Protein AF-A0A523QZQ5-F1 (afdb_monomer)

Nearest PDB structures (foldseek):
  6ila-assembly1_A  TM=9.505E-01  e=4.183E-06  Cohnella laeviribosi
  6ilb-assembly2_D  TM=9.454E-01  e=2.971E-05  Cohnella laeviribosi
  6il9-assembly1_A  TM=9.543E-01  e=4.398E-05  Cohnella laeviribosi
  8c6u-assembly1_A  TM=4.561E-01  e=2.416E+00  Agrobacterium tumefaciens
  8c6r-assembly1_A  TM=4.086E-01  e=2.579E+00  Agrobacterium tumefaciens

pLDDT: mean 96.38, std 2.77, range [78.94, 98.69]

Solvent-accessible surface area (backbone atoms only — not comparable to full-atom values): 5951 Å² total; per-residue (Å²): 131,57,73,68,62,48,51,52,34,42,70,74,41,43,66,57,49,54,48,52,51,53,50,50,54,50,48,57,66,72,49,57,92,54,87,82,84,38,74,46,78,51,48,93,47,98,59,60,54,48,70,69,37,50,51,48,53,54,50,49,38,50,75,72,69,55,76,65,81,46,74,42,65,12,61,79,63,46,86,54,93,96,56,72,79,48,67,62,63,71,60,44,58,67,71,73,109

Mean predicted aligned error: 2.89 Å

Structure (mmCIF, N/CA/C/O backbone):
data_AF-A0A523QZQ5-F1
#
_entry.id   AF-A0A523QZQ5-F1
#
loop_
_atom_site.group_PDB
_atom_site.id
_atom_site.type_symbol
_atom_site.label_atom_id
_atom_site.label_alt_id
_atom_site.label_comp_id
_atom_site.label_asym_id
_atom_site.label_entity_id
_atom_site.label_seq_id
_atom_site.pdbx_PDB_ins_code
_atom_site.Cartn_x
_atom_site.Cartn_y
_atom_site.Cartn_z
_atom_site.occupancy
_atom_site.B_iso_or_equiv
_atom_site.auth_seq_id
_atom_site.auth_comp_id
_atom_site.auth_asym_id
_atom_site.auth_atom_id
_atom_site.pdbx_PDB_model_num
ATOM 1 N N . MET A 1 1 ? -9.963 9.809 -11.858 1.00 88.06 1 MET A N 1
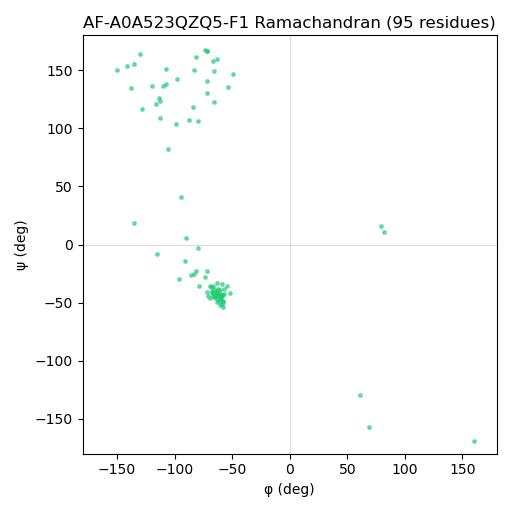ATOM 2 C CA . MET A 1 1 ? -9.723 8.422 -12.303 1.00 88.06 1 MET A CA 1
ATOM 3 C C . MET A 1 1 ? -10.853 8.033 -13.239 1.00 88.06 1 MET A C 1
ATOM 5 O O . MET A 1 1 ? -12.000 8.270 -12.879 1.00 88.06 1 MET A O 1
ATOM 9 N N . ASP A 1 2 ? -10.543 7.533 -14.435 1.00 97.00 2 ASP A N 1
ATOM 10 C CA . ASP A 1 2 ? -11.551 7.036 -15.380 1.00 97.00 2 ASP A CA 1
ATOM 11 C C . ASP A 1 2 ? -12.126 5.675 -14.940 1.00 97.00 2 ASP A C 1
ATOM 13 O O . ASP A 1 2 ? -11.592 5.011 -14.047 1.00 97.00 2 ASP A O 1
ATOM 17 N N . GLU A 1 3 ? -13.226 5.258 -15.568 1.00 97.62 3 GLU A N 1
ATOM 18 C CA . GLU A 1 3 ? -13.962 4.045 -15.199 1.00 97.62 3 GLU A CA 1
ATOM 19 C C . GLU A 1 3 ? -13.133 2.760 -15.352 1.00 97.62 3 GLU A C 1
ATOM 21 O O . GLU A 1 3 ? -13.231 1.861 -14.515 1.00 97.62 3 GLU A O 1
ATOM 26 N N . VAL A 1 4 ? -12.307 2.655 -16.397 1.00 98.19 4 VAL A N 1
ATOM 27 C CA . VAL A 1 4 ? -11.502 1.451 -16.648 1.00 98.19 4 VAL A CA 1
ATOM 28 C C . VAL A 1 4 ? -10.414 1.329 -15.588 1.00 98.19 4 VAL A C 1
ATOM 30 O O . VAL A 1 4 ? -10.241 0.254 -15.011 1.00 98.19 4 VAL A O 1
ATOM 33 N N . THR A 1 5 ? -9.719 2.427 -15.293 1.00 97.75 5 THR A N 1
ATOM 34 C CA . THR A 1 5 ? -8.695 2.473 -14.244 1.00 97.75 5 THR A CA 1
ATOM 35 C C . THR A 1 5 ? -9.292 2.155 -12.872 1.00 97.75 5 THR A C 1
ATOM 37 O O . THR A 1 5 ? -8.745 1.324 -12.147 1.00 97.75 5 THR A O 1
ATOM 40 N N . LEU A 1 6 ? -10.463 2.718 -12.548 1.00 97.94 6 LEU A N 1
ATOM 41 C CA . LEU A 1 6 ? -11.175 2.416 -11.303 1.00 97.94 6 LEU A CA 1
ATOM 42 C C . LEU A 1 6 ? -11.526 0.927 -11.195 1.00 97.94 6 LEU A C 1
ATOM 44 O O . LEU A 1 6 ? -11.277 0.311 -10.161 1.00 97.94 6 LEU A O 1
ATOM 48 N N . LYS A 1 7 ? -12.079 0.329 -12.256 1.00 98.25 7 LYS A N 1
ATOM 49 C CA . LYS A 1 7 ? -12.432 -1.098 -12.260 1.00 98.25 7 LYS A CA 1
ATOM 50 C C . LYS A 1 7 ? -11.206 -1.990 -12.098 1.00 98.25 7 LYS A C 1
ATOM 52 O O . LYS A 1 7 ? -11.276 -2.959 -11.351 1.00 98.25 7 LYS A O 1
ATOM 57 N N . LYS A 1 8 ? -10.085 -1.666 -12.750 1.00 98.00 8 LYS A N 1
ATOM 58 C CA . LYS A 1 8 ? -8.826 -2.411 -12.583 1.00 98.00 8 LYS A CA 1
ATOM 59 C C . LYS A 1 8 ? -8.340 -2.372 -11.134 1.00 98.00 8 LYS A C 1
ATOM 61 O O . LYS A 1 8 ? -8.074 -3.429 -10.567 1.00 98.00 8 LYS A O 1
ATOM 66 N N . ALA A 1 9 ? -8.307 -1.186 -10.523 1.00 98.12 9 ALA A N 1
ATOM 67 C CA . ALA A 1 9 ? -7.922 -1.036 -9.122 1.00 98.12 9 ALA A CA 1
ATOM 68 C C . ALA A 1 9 ? -8.864 -1.808 -8.184 1.00 98.12 9 ALA A C 1
ATOM 70 O O . ALA A 1 9 ? -8.402 -2.526 -7.300 1.00 98.12 9 ALA A O 1
ATOM 71 N N . ALA A 1 10 ? -10.176 -1.740 -8.431 1.00 98.12 10 ALA A N 1
ATOM 72 C CA . ALA A 1 10 ? -11.174 -2.471 -7.658 1.00 98.12 10 ALA A CA 1
ATOM 73 C C . ALA A 1 10 ? -11.036 -3.993 -7.774 1.00 98.12 10 ALA A C 1
ATOM 75 O O . ALA A 1 10 ? -11.159 -4.696 -6.775 1.00 98.12 10 ALA A O 1
ATOM 76 N N . VAL A 1 11 ? -10.736 -4.510 -8.967 1.00 98.06 11 VAL A N 1
ATOM 77 C CA . VAL A 1 11 ? -10.484 -5.944 -9.168 1.00 98.06 11 VAL A CA 1
ATOM 78 C C . VAL A 1 11 ? -9.218 -6.385 -8.436 1.00 98.06 11 VAL A C 1
ATOM 80 O O . VAL A 1 11 ? -9.234 -7.422 -7.777 1.00 98.06 11 VAL A O 1
ATOM 83 N N . LYS A 1 12 ? -8.136 -5.602 -8.518 1.00 97.69 12 LYS A N 1
ATOM 84 C CA . LYS A 1 12 ? -6.851 -5.950 -7.898 1.00 97.69 12 LYS A CA 1
ATOM 85 C C . LYS A 1 12 ? -6.893 -5.852 -6.369 1.00 97.69 12 LYS A C 1
ATOM 87 O O . LYS A 1 12 ? -6.416 -6.756 -5.692 1.00 97.69 12 LYS A O 1
ATOM 92 N N . TYR A 1 13 ? -7.490 -4.792 -5.820 1.00 98.44 13 TYR A N 1
ATOM 93 C CA . TYR A 1 13 ? -7.390 -4.466 -4.392 1.00 98.44 13 TYR A CA 1
ATOM 94 C C . TYR A 1 13 ? -8.700 -4.541 -3.602 1.00 98.44 13 TYR A C 1
ATOM 96 O O . TYR A 1 13 ? -8.653 -4.477 -2.377 1.00 98.44 13 TYR A O 1
ATOM 104 N N . GLY A 1 14 ? -9.864 -4.720 -4.232 1.00 98.31 14 GLY A N 1
ATOM 105 C CA . GLY A 1 14 ? -11.154 -4.723 -3.524 1.00 98.31 14 GLY A CA 1
ATOM 106 C C . GLY A 1 14 ? -11.236 -5.772 -2.407 1.00 98.31 14 GLY A C 1
ATOM 107 O O . GLY A 1 14 ? -11.665 -5.469 -1.293 1.00 98.31 14 GLY A O 1
ATOM 108 N N . ASN A 1 15 ? -10.738 -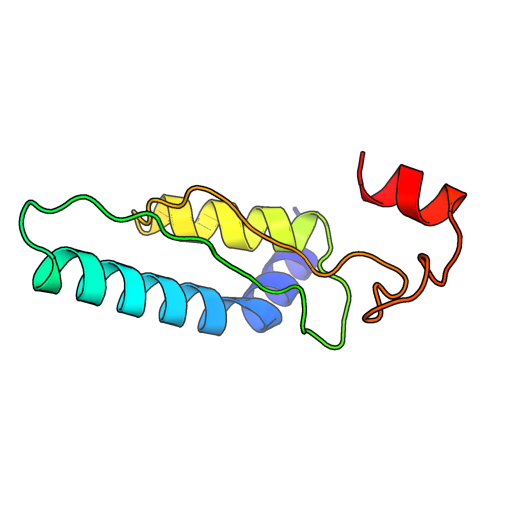6.987 -2.660 1.00 98.44 15 ASN A N 1
ATOM 109 C CA . ASN A 1 15 ? -10.674 -8.041 -1.641 1.00 98.44 15 ASN A CA 1
ATOM 110 C C . ASN A 1 15 ? -9.670 -7.722 -0.523 1.00 98.44 15 ASN A C 1
ATOM 112 O O . ASN A 1 15 ? -9.942 -8.016 0.640 1.00 98.44 15 ASN A O 1
ATOM 116 N N . ALA A 1 16 ? -8.534 -7.099 -0.854 1.00 98.19 16 ALA A N 1
ATOM 117 C CA . ALA A 1 16 ? -7.547 -6.673 0.137 1.00 98.19 16 ALA A CA 1
ATOM 118 C C . ALA A 1 16 ? -8.127 -5.587 1.058 1.00 98.19 16 ALA A C 1
ATOM 120 O O . ALA A 1 16 ? -8.032 -5.700 2.277 1.00 98.19 16 ALA A O 1
ATOM 121 N N . VAL A 1 17 ? -8.828 -4.597 0.495 1.00 98.69 17 VAL A N 1
ATOM 122 C CA . VAL A 1 17 ? -9.547 -3.567 1.261 1.00 98.69 17 VAL A CA 1
ATOM 123 C C . VAL A 1 17 ? -10.570 -4.203 2.205 1.00 98.69 17 VAL A C 1
ATOM 125 O O . VAL A 1 17 ? -10.587 -3.886 3.394 1.00 98.69 17 VAL A O 1
ATOM 128 N N . ALA A 1 18 ? -11.397 -5.131 1.713 1.00 98.69 18 ALA A N 1
ATOM 129 C CA . ALA A 1 18 ? -12.384 -5.821 2.543 1.00 98.69 18 ALA A CA 1
ATOM 130 C C . ALA A 1 18 ? -11.732 -6.609 3.695 1.00 98.69 18 ALA A C 1
ATOM 132 O O . ALA A 1 18 ? -12.239 -6.606 4.820 1.00 98.69 18 ALA A O 1
ATOM 133 N N . ASN A 1 19 ? -10.587 -7.245 3.432 1.00 98.56 19 ASN A N 1
ATOM 134 C CA . ASN A 1 19 ? -9.821 -7.962 4.445 1.00 98.56 19 ASN A CA 1
ATOM 135 C C . ASN A 1 19 ? -9.303 -7.013 5.542 1.00 98.56 19 ASN A C 1
ATOM 137 O O . ASN A 1 19 ? -9.567 -7.249 6.723 1.00 98.56 19 ASN A O 1
ATOM 141 N N . VAL A 1 20 ? -8.681 -5.895 5.158 1.00 98.56 20 VAL A N 1
ATOM 142 C CA . VAL A 1 20 ? -8.187 -4.872 6.096 1.00 98.56 20 VAL A CA 1
ATOM 143 C C . VAL A 1 20 ? -9.319 -4.318 6.959 1.00 98.56 20 VAL A C 1
ATOM 145 O O . VAL A 1 20 ? -9.166 -4.201 8.172 1.00 98.56 20 VAL A O 1
ATOM 148 N N . VAL A 1 21 ? -10.482 -4.029 6.371 1.00 98.69 21 VAL A N 1
ATOM 149 C CA . VAL A 1 21 ? -11.666 -3.553 7.109 1.00 98.69 21 VAL A CA 1
ATOM 150 C C . VAL A 1 21 ? -12.113 -4.578 8.153 1.00 98.69 21 VAL A C 1
ATOM 152 O O . VAL A 1 21 ? -12.366 -4.227 9.308 1.00 98.69 21 VAL A O 1
ATOM 155 N N . SER A 1 22 ? -12.160 -5.860 7.781 1.00 98.56 22 SER A N 1
ATOM 156 C CA . SER A 1 22 ? -12.488 -6.944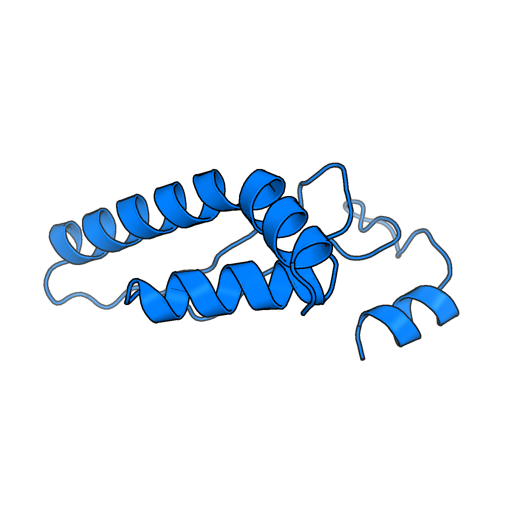 8.711 1.00 98.56 22 SER A CA 1
ATOM 157 C C . SER A 1 22 ? -11.483 -7.029 9.866 1.00 98.56 22 SER A C 1
ATOM 159 O O . SER A 1 22 ? -11.884 -7.106 11.031 1.00 98.56 22 SER A O 1
ATOM 161 N N . MET A 1 23 ? -10.181 -6.965 9.567 1.00 98.06 23 MET A N 1
ATOM 162 C CA . MET A 1 23 ? -9.120 -6.977 10.580 1.00 98.06 23 MET A CA 1
ATOM 163 C C . MET A 1 23 ? -9.194 -5.757 11.500 1.00 98.06 23 MET A C 1
ATOM 165 O O . MET A 1 23 ? -9.138 -5.911 12.718 1.00 98.06 23 MET A O 1
ATOM 169 N N . TYR A 1 24 ? -9.405 -4.559 10.952 1.00 98.06 24 TYR A N 1
ATOM 170 C CA . TYR A 1 24 ? -9.545 -3.327 11.728 1.00 98.06 24 TYR A CA 1
ATOM 171 C C . TYR A 1 24 ? -10.712 -3.403 12.717 1.00 98.06 24 TYR A C 1
ATOM 173 O O . TYR A 1 24 ? -10.564 -3.052 13.890 1.00 98.06 24 TYR A O 1
ATOM 181 N N . HIS A 1 25 ? -11.870 -3.908 12.281 1.00 97.00 25 HIS A N 1
ATOM 182 C CA . HIS A 1 25 ? -13.016 -4.096 13.169 1.00 97.00 25 HIS A CA 1
ATOM 183 C C . HIS A 1 25 ? -12.764 -5.166 14.233 1.00 97.00 25 HIS A C 1
ATOM 185 O O . HIS A 1 25 ? -13.227 -5.017 15.364 1.00 97.00 25 HIS A O 1
ATOM 191 N N . HIS A 1 26 ? -12.038 -6.234 13.898 1.00 97.25 26 HIS A N 1
ATOM 192 C CA . HIS A 1 26 ? -11.647 -7.250 14.870 1.00 97.25 26 HIS A CA 1
ATOM 193 C C . HIS A 1 26 ? -10.692 -6.684 15.931 1.00 97.25 26 HIS A C 1
ATOM 195 O O . HIS A 1 26 ? -10.914 -6.885 17.126 1.00 97.25 26 HIS A O 1
ATOM 201 N N . LEU A 1 27 ? -9.677 -5.924 15.513 1.00 96.94 27 LEU A N 1
ATOM 202 C CA . LEU A 1 27 ? -8.749 -5.242 16.416 1.00 96.94 27 LEU A CA 1
ATOM 203 C C . LEU A 1 27 ? -9.500 -4.260 17.313 1.00 96.94 27 LEU A C 1
ATOM 205 O O . LEU A 1 27 ? -9.462 -4.412 18.526 1.00 96.94 27 LEU A O 1
ATOM 209 N N . SER A 1 28 ? -10.310 -3.373 16.731 1.00 95.19 28 SER A N 1
ATOM 210 C CA . SER A 1 28 ? -11.102 -2.385 17.482 1.00 95.19 28 SER A CA 1
ATOM 211 C C . SER A 1 28 ? -11.996 -3.014 18.556 1.00 95.19 28 SER A C 1
ATOM 213 O O . SER A 1 28 ? -12.187 -2.440 19.623 1.00 95.19 28 SER A O 1
ATOM 215 N N . LYS A 1 29 ? -12.550 -4.205 18.296 1.00 96.06 29 LYS A N 1
ATOM 216 C CA . LYS A 1 29 ? -13.373 -4.935 19.273 1.00 96.06 29 LYS A CA 1
ATOM 217 C C . LYS A 1 29 ? -12.544 -5.659 20.334 1.00 96.06 29 LYS A C 1
ATOM 219 O O . LYS A 1 29 ? -12.986 -5.759 21.473 1.00 96.06 29 LYS A O 1
ATOM 224 N N . SER A 1 30 ? -11.383 -6.200 19.968 1.00 96.12 30 SER A N 1
ATOM 225 C CA . SER A 1 30 ? -10.547 -7.020 20.859 1.00 96.12 30 SER A CA 1
ATOM 226 C C . SER A 1 30 ? -9.603 -6.196 21.741 1.00 96.12 30 SER A C 1
ATOM 228 O O . SER A 1 30 ? -9.239 -6.635 22.835 1.00 96.12 30 SER A O 1
ATOM 230 N N . THR A 1 31 ? -9.216 -4.993 21.314 1.00 94.56 31 THR A N 1
ATOM 231 C CA . THR A 1 31 ? -8.350 -4.103 22.099 1.00 94.56 31 THR A CA 1
ATOM 232 C C . THR A 1 31 ? -9.116 -3.318 23.162 1.00 94.56 31 THR A C 1
ATOM 234 O O . THR A 1 31 ? -8.505 -2.931 24.163 1.00 94.56 31 THR A O 1
ATOM 237 N N . GLY A 1 32 ? -10.432 -3.138 22.993 1.00 89.50 32 GLY A N 1
ATOM 238 C CA . GLY A 1 32 ? -11.248 -2.276 23.848 1.00 89.50 32 GLY A CA 1
ATOM 239 C C . GLY A 1 32 ? -10.744 -0.834 23.775 1.00 89.50 32 GLY A C 1
ATOM 240 O O . GLY A 1 32 ? -10.485 -0.327 22.688 1.00 89.50 32 GLY A O 1
ATOM 241 N N . ASP A 1 33 ? -10.518 -0.210 24.930 1.00 92.69 33 ASP A N 1
ATOM 242 C CA . ASP A 1 33 ? -10.012 1.169 25.016 1.00 92.69 33 ASP A CA 1
ATOM 243 C C . ASP A 1 33 ? -8.493 1.292 24.804 1.00 92.69 33 ASP A C 1
ATOM 245 O O . ASP A 1 33 ? -7.946 2.397 24.814 1.00 92.69 33 ASP A O 1
ATOM 249 N N . ARG A 1 34 ? -7.775 0.172 24.634 1.00 96.38 34 ARG A N 1
ATOM 250 C CA . ARG A 1 34 ? -6.329 0.225 24.391 1.00 96.38 3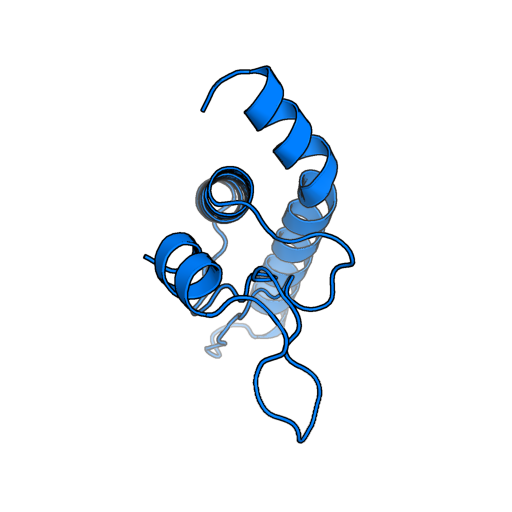4 ARG A CA 1
ATOM 251 C C . ARG A 1 34 ? -6.059 0.746 22.976 1.00 96.38 34 ARG A C 1
ATOM 253 O O . ARG A 1 34 ? -6.629 0.204 22.025 1.00 96.38 34 ARG A O 1
ATOM 260 N N . PRO A 1 35 ? -5.173 1.746 22.821 1.00 94.19 35 PRO A N 1
ATOM 261 C CA . PRO A 1 35 ? -4.806 2.244 21.506 1.00 94.19 35 PRO A CA 1
ATOM 262 C C . PRO A 1 35 ? -4.057 1.169 20.714 1.00 94.19 35 PRO A C 1
ATOM 264 O O . PRO A 1 35 ? -3.330 0.350 21.281 1.00 94.19 35 PRO A O 1
ATOM 267 N N . PHE A 1 36 ? -4.222 1.202 19.396 1.00 96.31 36 PHE A N 1
ATOM 268 C CA . PHE A 1 36 ? -3.427 0.425 18.456 1.00 96.31 36 PHE A CA 1
ATOM 269 C C . PHE A 1 36 ? -3.140 1.260 17.213 1.00 96.31 36 PHE A C 1
ATOM 271 O O . PHE A 1 36 ? -3.911 2.152 16.850 1.00 96.31 36 PHE A O 1
ATOM 278 N N . GLU A 1 37 ? -2.037 0.932 16.557 1.00 96.88 37 GLU A N 1
ATOM 279 C CA . GLU A 1 37 ? -1.666 1.478 15.262 1.00 96.88 37 GLU A CA 1
ATOM 280 C C . GLU A 1 37 ? -1.859 0.390 14.210 1.00 96.88 37 GLU A C 1
ATOM 282 O O . GLU A 1 37 ? -1.566 -0.783 14.446 1.00 96.88 37 GLU A O 1
ATOM 287 N N . LEU A 1 38 ? -2.411 0.781 13.066 1.00 97.69 38 LEU A N 1
ATOM 288 C CA . LEU A 1 38 ? -2.593 -0.097 11.921 1.00 97.69 38 LEU A CA 1
ATOM 289 C C . LEU A 1 38 ? -1.752 0.443 10.771 1.00 97.69 38 LEU A C 1
ATOM 291 O O . LEU A 1 38 ? -1.970 1.567 10.319 1.00 97.69 38 LEU A O 1
ATOM 295 N N . GLU A 1 39 ? -0.839 -0.384 10.289 1.00 98.25 39 GLU 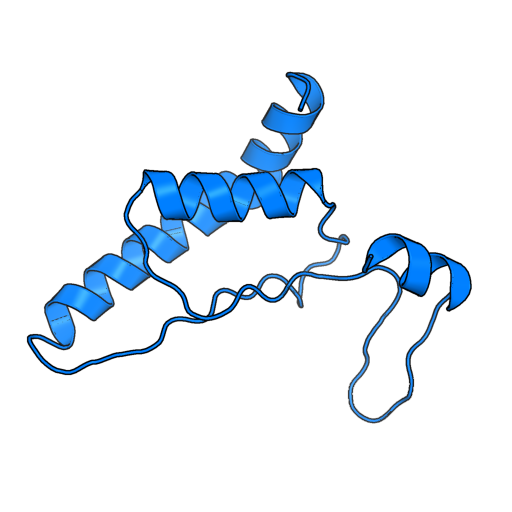A N 1
ATOM 296 C CA . GLU A 1 39 ? -0.199 -0.228 8.990 1.00 98.25 39 GLU A CA 1
ATOM 297 C C . GLU A 1 39 ? -0.904 -1.130 7.978 1.00 98.25 39 GLU A C 1
ATOM 299 O O . GLU A 1 39 ? -1.322 -2.246 8.301 1.00 98.25 39 GLU A O 1
ATOM 304 N N . VAL A 1 40 ? -1.045 -0.644 6.748 1.00 98.06 40 VAL A N 1
ATOM 305 C CA . VAL A 1 40 ? -1.527 -1.442 5.621 1.00 98.06 40 VAL A CA 1
ATOM 306 C C . VAL A 1 40 ? -0.374 -1.617 4.642 1.00 98.06 40 VAL A C 1
ATOM 308 O O . VAL A 1 40 ? 0.166 -0.627 4.166 1.00 98.06 40 VAL A O 1
ATOM 311 N N . SER A 1 41 ? -0.011 -2.856 4.311 1.00 97.19 41 SER A N 1
ATOM 312 C CA . SER A 1 41 ? 1.088 -3.132 3.378 1.00 97.19 41 SER A CA 1
ATOM 313 C C . SER A 1 41 ? 0.622 -3.904 2.150 1.00 97.19 41 SER A C 1
ATOM 315 O O . SER A 1 41 ? -0.157 -4.852 2.260 1.00 97.19 41 SER A O 1
ATOM 317 N N . VAL A 1 42 ? 1.100 -3.486 0.977 1.00 96.38 42 VAL A N 1
ATOM 318 C CA . VAL A 1 42 ? 0.937 -4.164 -0.323 1.00 96.38 42 VAL A CA 1
ATOM 319 C C . VAL A 1 42 ? 2.259 -4.203 -1.110 1.00 96.38 42 VAL A C 1
ATOM 321 O O . VAL A 1 42 ? 2.265 -4.401 -2.326 1.00 96.38 42 VAL A O 1
ATOM 324 N N . ASP A 1 43 ? 3.378 -4.008 -0.417 1.00 94.81 43 ASP A N 1
ATOM 325 C CA . ASP A 1 43 ? 4.752 -3.949 -0.926 1.00 94.81 43 ASP A CA 1
ATOM 326 C C . ASP A 1 43 ? 5.315 -5.306 -1.383 1.00 94.81 43 ASP A C 1
ATOM 328 O O . ASP A 1 43 ? 6.195 -5.348 -2.240 1.00 94.81 43 ASP A O 1
ATOM 332 N N . GLU A 1 44 ? 4.775 -6.416 -0.878 1.00 91.31 44 GLU A N 1
ATOM 333 C CA . GLU A 1 44 ? 5.139 -7.785 -1.274 1.00 91.31 44 GLU A CA 1
ATOM 334 C C . GLU A 1 44 ? 4.203 -8.349 -2.365 1.00 91.31 44 GLU A C 1
ATOM 336 O O . GLU A 1 44 ? 3.786 -9.507 -2.332 1.00 91.31 44 GLU A O 1
ATOM 341 N N . THR A 1 45 ? 3.833 -7.520 -3.347 1.00 92.06 45 THR A N 1
ATOM 342 C CA . THR A 1 45 ? 3.007 -7.934 -4.495 1.00 92.06 45 THR A CA 1
ATOM 343 C C . THR A 1 45 ? 3.818 -8.023 -5.790 1.00 92.06 45 THR A C 1
ATOM 345 O O . THR A 1 45 ? 4.798 -7.306 -5.982 1.00 92.06 45 THR A O 1
ATOM 348 N N . GLU A 1 46 ? 3.407 -8.908 -6.708 1.00 91.56 46 GLU A N 1
ATOM 349 C CA . GLU A 1 46 ? 4.116 -9.122 -7.985 1.00 91.56 46 GLU A CA 1
ATOM 350 C C . GLU A 1 46 ? 4.132 -7.875 -8.880 1.00 91.56 46 GLU A C 1
ATOM 352 O O . GLU A 1 46 ? 5.080 -7.652 -9.630 1.00 91.56 46 GLU A O 1
ATOM 357 N N . GLN A 1 47 ? 3.072 -7.069 -8.826 1.00 93.75 47 GLN A N 1
ATOM 358 C CA . GLN A 1 47 ? 2.906 -5.896 -9.678 1.00 93.75 47 GLN A CA 1
ATOM 359 C C . GLN A 1 47 ? 3.040 -4.615 -8.858 1.00 93.75 47 GLN A C 1
ATOM 361 O O . GLN A 1 47 ? 2.388 -4.521 -7.815 1.00 93.75 47 GLN A O 1
ATOM 366 N N . PRO A 1 48 ? 3.759 -3.593 -9.362 1.00 96.12 48 PRO A N 1
ATOM 367 C CA . PRO A 1 48 ? 3.774 -2.272 -8.752 1.00 96.12 48 PRO A CA 1
ATOM 368 C C . PRO A 1 48 ? 2.368 -1.742 -8.466 1.00 96.12 48 PRO A C 1
ATOM 370 O O . PRO A 1 48 ? 1.403 -2.037 -9.182 1.00 96.12 48 PRO A O 1
ATOM 373 N N . THR A 1 49 ? 2.260 -0.974 -7.391 1.00 97.25 49 THR A N 1
ATOM 374 C CA . THR A 1 49 ? 1.047 -0.269 -6.995 1.00 97.25 49 THR A CA 1
ATOM 375 C C . THR A 1 49 ? 1.044 1.073 -7.704 1.00 97.25 49 THR A C 1
ATOM 377 O O . THR A 1 49 ? 1.806 1.966 -7.355 1.00 97.25 49 THR A O 1
ATOM 380 N N . SER A 1 50 ? 0.189 1.231 -8.710 1.00 96.50 50 SER A N 1
ATOM 381 C CA . SER A 1 50 ? 0.065 2.522 -9.392 1.00 96.50 50 SER A CA 1
ATOM 382 C C . SER A 1 50 ? -0.527 3.594 -8.467 1.00 96.50 50 SER A C 1
ATOM 384 O O . SER A 1 50 ? -1.288 3.295 -7.548 1.00 96.50 50 SER A O 1
ATOM 386 N N . HIS A 1 51 ? -0.290 4.869 -8.775 1.00 96.56 51 HIS A N 1
ATOM 387 C CA . HIS A 1 51 ? -0.907 6.005 -8.078 1.00 96.56 51 HIS A CA 1
ATOM 388 C C . HIS A 1 51 ? -2.436 5.910 -7.979 1.00 96.56 51 HIS A C 1
ATOM 390 O O . HIS A 1 51 ? -3.029 6.199 -6.940 1.00 96.56 51 HIS A O 1
ATOM 396 N N . ALA A 1 52 ? -3.092 5.476 -9.057 1.00 97.25 52 ALA A N 1
ATOM 397 C CA . ALA A 1 52 ? -4.540 5.303 -9.078 1.00 97.25 52 ALA A CA 1
ATOM 398 C C . ALA A 1 52 ? -4.999 4.183 -8.130 1.00 97.25 52 ALA A C 1
ATOM 400 O O . ALA A 1 52 ? -6.012 4.329 -7.445 1.00 97.25 52 ALA A O 1
ATOM 401 N N . GLU A 1 53 ? -4.238 3.091 -8.055 1.00 98.06 53 GLU A N 1
ATOM 402 C CA . GLU A 1 53 ? -4.475 1.995 -7.114 1.00 98.06 53 GLU A CA 1
ATOM 403 C C . GLU A 1 53 ? -4.232 2.430 -5.663 1.00 98.06 53 GLU A C 1
ATOM 405 O O . GLU A 1 53 ? -5.055 2.134 -4.800 1.00 98.06 53 GLU A O 1
ATOM 410 N N . HIS A 1 54 ? -3.176 3.203 -5.399 1.00 97.56 54 HIS A N 1
ATOM 411 C CA . HIS A 1 54 ? -2.913 3.791 -4.085 1.00 97.56 54 HIS A CA 1
ATOM 412 C C . HIS A 1 54 ? -4.093 4.677 -3.641 1.00 97.56 54 HIS A C 1
ATOM 414 O O . HIS A 1 54 ? -4.650 4.484 -2.557 1.00 97.56 54 HIS A O 1
ATOM 420 N N . ILE A 1 55 ? -4.560 5.585 -4.510 1.00 97.81 55 ILE A N 1
ATOM 421 C CA . ILE A 1 55 ? -5.747 6.415 -4.249 1.00 97.81 55 ILE A CA 1
ATOM 422 C C . ILE A 1 55 ? -6.983 5.544 -3.998 1.00 97.81 55 ILE A C 1
ATOM 424 O O . ILE A 1 55 ? -7.752 5.830 -3.079 1.00 97.81 55 ILE A O 1
ATOM 428 N N . TYR A 1 56 ? -7.190 4.485 -4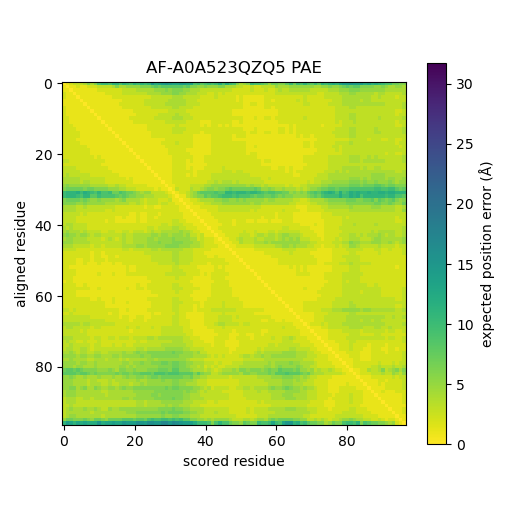.784 1.00 98.56 56 TYR A N 1
ATOM 429 C CA . TYR A 1 56 ? -8.310 3.564 -4.593 1.00 98.56 56 TYR A CA 1
ATOM 430 C C . TYR A 1 56 ? -8.279 2.917 -3.200 1.00 98.56 56 TYR A C 1
ATOM 432 O O . TYR A 1 56 ? -9.261 3.023 -2.468 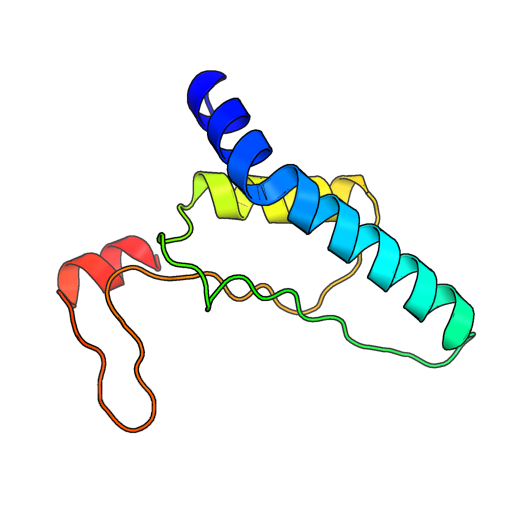1.00 98.56 56 TYR A O 1
ATOM 440 N N . ILE A 1 57 ? -7.147 2.335 -2.789 1.00 98.50 57 ILE A N 1
ATOM 441 C CA . ILE A 1 57 ? -6.989 1.703 -1.469 1.00 98.50 57 ILE A CA 1
ATOM 442 C C . ILE A 1 57 ? -7.269 2.719 -0.357 1.00 98.50 57 ILE A C 1
ATOM 444 O O . ILE A 1 57 ? -8.126 2.488 0.496 1.00 98.50 57 ILE A O 1
ATOM 448 N N . ALA A 1 58 ? -6.592 3.870 -0.386 1.00 98.38 58 ALA A N 1
ATOM 449 C CA . ALA A 1 58 ? -6.727 4.889 0.651 1.00 98.38 58 ALA A CA 1
ATOM 450 C C . ALA A 1 58 ? -8.156 5.456 0.723 1.00 98.38 58 ALA A C 1
ATOM 452 O O . ALA A 1 58 ? -8.711 5.632 1.810 1.00 98.38 58 ALA A O 1
ATOM 453 N N . SER A 1 59 ? -8.781 5.730 -0.424 1.00 98.31 59 SER A N 1
ATOM 454 C CA . SER A 1 59 ? -10.144 6.270 -0.464 1.00 98.31 59 SER A CA 1
ATOM 455 C C . SER A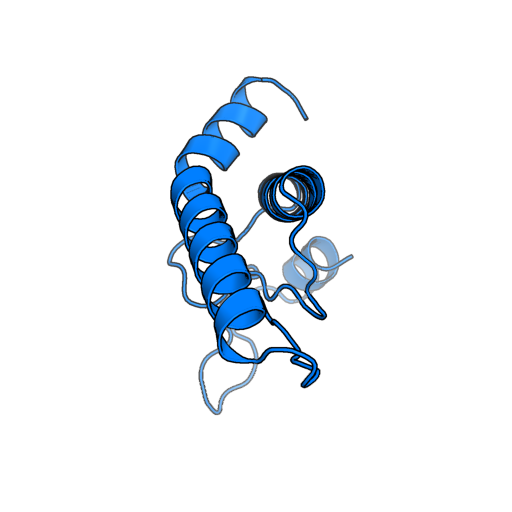 1 59 ? -11.178 5.270 0.046 1.00 98.31 59 SER A C 1
ATOM 457 O O . SER A 1 59 ? -12.043 5.660 0.831 1.00 98.31 59 SER A O 1
ATOM 459 N N . GLU A 1 60 ? -11.063 3.988 -0.304 1.00 98.62 60 GLU A N 1
ATOM 460 C CA . GLU A 1 60 ? -12.003 2.964 0.148 1.00 98.62 60 GLU A CA 1
ATOM 461 C C . GLU A 1 60 ? -11.835 2.631 1.632 1.00 98.62 60 GLU A C 1
ATOM 463 O O . GLU A 1 60 ? -12.833 2.545 2.348 1.00 98.62 60 GLU A O 1
ATOM 468 N N . LEU A 1 61 ? -10.600 2.534 2.137 1.00 98.62 61 LEU A N 1
ATOM 469 C CA . LEU A 1 61 ? -10.351 2.370 3.574 1.00 98.62 61 LEU A CA 1
ATOM 470 C C . LEU A 1 61 ? -10.934 3.539 4.376 1.00 98.62 61 LEU A C 1
ATOM 472 O O . LEU A 1 61 ? -11.616 3.322 5.381 1.00 98.62 61 LEU A O 1
ATOM 476 N N . LYS A 1 62 ? -10.745 4.777 3.894 1.00 98.50 62 LYS A N 1
ATOM 477 C CA . LYS A 1 62 ? -11.343 5.973 4.503 1.00 98.50 62 LYS A CA 1
ATOM 478 C C . LYS A 1 62 ? -12.867 5.918 4.461 1.00 98.50 62 LYS A C 1
ATOM 480 O O . LYS A 1 62 ? -13.514 6.177 5.474 1.00 98.50 62 LYS A O 1
ATOM 485 N N . ARG A 1 63 ? -13.446 5.581 3.302 1.00 98.50 63 ARG A N 1
ATOM 486 C CA . ARG A 1 63 ? -14.899 5.467 3.097 1.00 98.50 63 ARG A CA 1
ATOM 487 C C . ARG A 1 63 ? -15.520 4.429 4.032 1.00 98.50 63 ARG A C 1
ATOM 489 O O . ARG A 1 63 ? -16.646 4.618 4.481 1.00 98.50 63 ARG A O 1
ATOM 496 N N . LEU A 1 64 ? -14.786 3.360 4.332 1.00 98.44 64 LEU A N 1
ATOM 497 C CA . LEU A 1 64 ? -15.203 2.265 5.211 1.00 98.44 64 LEU A CA 1
ATOM 498 C C . LEU A 1 64 ? -14.826 2.489 6.687 1.00 98.44 64 LEU A C 1
ATOM 500 O O . LEU A 1 64 ? -15.076 1.624 7.522 1.00 98.44 64 LEU A O 1
ATOM 504 N N . GLY A 1 65 ? -14.282 3.660 7.032 1.00 97.88 65 GLY A N 1
ATOM 505 C CA . GLY A 1 65 ? -14.051 4.072 8.416 1.00 97.88 65 GLY A CA 1
ATOM 506 C C . GLY A 1 65 ? -12.813 3.465 9.079 1.00 97.88 65 GLY A C 1
ATOM 507 O O . GLY A 1 65 ? -12.699 3.522 10.303 1.00 97.88 65 GLY A O 1
ATOM 508 N N . VAL A 1 66 ? -11.884 2.904 8.303 1.00 98.44 66 VAL A N 1
ATOM 509 C CA . VAL A 1 66 ? -10.599 2.415 8.819 1.00 98.44 66 VAL A CA 1
ATOM 510 C C . VAL A 1 66 ? -9.714 3.607 9.184 1.00 98.44 66 VAL A C 1
ATOM 512 O O . VAL A 1 66 ? -9.684 4.615 8.477 1.00 98.44 66 VAL A O 1
ATOM 515 N N . ARG A 1 67 ? -8.973 3.494 10.290 1.00 97.44 67 ARG A N 1
ATOM 516 C CA . ARG A 1 67 ? -7.901 4.428 10.659 1.00 97.44 67 ARG A CA 1
ATOM 517 C C . ARG A 1 67 ? -6.571 3.688 10.589 1.00 97.44 67 ARG A C 1
ATOM 519 O O . ARG A 1 67 ? -6.437 2.644 11.220 1.00 97.44 67 ARG A O 1
ATOM 526 N N . TRP A 1 68 ? -5.622 4.229 9.837 1.00 97.75 68 TRP A N 1
ATOM 527 C CA . TRP A 1 68 ? -4.281 3.675 9.657 1.00 97.75 68 TRP A CA 1
ATOM 528 C C . TRP A 1 68 ? -3.243 4.791 9.773 1.00 97.75 68 TRP A C 1
ATOM 530 O O . TRP A 1 68 ? -3.567 5.964 9.568 1.00 97.75 68 TRP A O 1
ATOM 540 N N . ILE A 1 69 ? -2.016 4.422 10.129 1.00 98.12 69 ILE A N 1
ATOM 541 C CA . ILE A 1 69 ? -0.890 5.353 10.274 1.00 98.12 69 ILE A CA 1
ATOM 542 C C . ILE A 1 69 ? -0.021 5.416 9.012 1.00 98.12 69 ILE A C 1
ATOM 544 O O . ILE A 1 69 ? 0.543 6.462 8.706 1.00 98.12 69 ILE A O 1
ATOM 548 N N . SER A 1 70 ? 0.047 4.319 8.258 1.00 97.56 70 SER A N 1
ATOM 549 C CA . SER A 1 70 ? 0.905 4.159 7.084 1.00 97.56 70 SER A CA 1
ATOM 550 C C . SER A 1 70 ? 0.269 3.202 6.075 1.00 97.56 70 SER A C 1
ATOM 552 O O . SER A 1 70 ? -0.504 2.305 6.430 1.00 97.56 70 SER A O 1
ATOM 554 N N . LEU A 1 71 ? 0.571 3.440 4.798 1.00 97.44 71 LEU A N 1
ATOM 555 C CA . LEU A 1 71 ? 0.265 2.553 3.681 1.00 97.44 71 LEU A CA 1
ATOM 556 C C . LEU A 1 71 ? 1.562 2.334 2.901 1.00 97.44 71 LEU A C 1
ATOM 558 O O . LEU A 1 71 ? 2.113 3.299 2.376 1.00 97.44 71 LEU A O 1
ATOM 562 N N . ALA A 1 72 ? 2.048 1.098 2.852 1.00 97.12 72 ALA A N 1
ATOM 563 C CA . ALA A 1 72 ? 3.283 0.729 2.168 1.00 97.12 72 ALA A CA 1
ATOM 564 C C . ALA A 1 72 ? 2.966 0.131 0.780 1.00 97.12 72 ALA A C 1
ATOM 566 O O . ALA A 1 72 ? 2.482 -1.003 0.696 1.00 97.12 72 ALA A O 1
ATOM 567 N N . PRO A 1 73 ? 3.163 0.887 -0.320 1.00 96.06 73 PRO A N 1
ATOM 568 C CA . PRO A 1 73 ? 2.920 0.404 -1.674 1.00 96.06 73 PRO A CA 1
ATOM 569 C C . PRO A 1 73 ? 4.089 -0.434 -2.212 1.00 96.06 73 PRO A C 1
ATOM 571 O O . PRO A 1 73 ? 5.229 -0.311 -1.767 1.00 96.06 73 PRO A O 1
ATOM 574 N N . ARG A 1 74 ? 3.825 -1.229 -3.255 1.00 96.06 74 ARG A N 1
ATOM 575 C CA . ARG A 1 74 ? 4.879 -1.808 -4.104 1.00 96.06 74 ARG A CA 1
ATOM 576 C C . ARG A 1 74 ? 5.353 -0.755 -5.105 1.00 96.06 74 ARG A C 1
ATOM 578 O O . ARG A 1 74 ? 4.637 -0.487 -6.066 1.00 96.06 74 ARG A O 1
ATOM 585 N N . TYR A 1 75 ? 6.539 -0.190 -4.913 1.00 95.19 75 TYR A N 1
ATOM 586 C CA . TYR A 1 75 ? 7.149 0.714 -5.895 1.00 95.19 75 TYR A CA 1
ATOM 587 C C . TYR A 1 75 ? 7.631 -0.024 -7.149 1.00 95.19 75 TYR A C 1
ATOM 589 O O . TYR A 1 75 ? 7.731 -1.256 -7.168 1.00 95.19 75 TYR A O 1
ATOM 597 N N . ILE A 1 76 ? 7.941 0.731 -8.205 1.00 95.81 76 ILE A N 1
ATOM 598 C CA . ILE A 1 76 ? 8.672 0.192 -9.355 1.00 95.81 76 ILE A CA 1
ATOM 599 C C . ILE A 1 7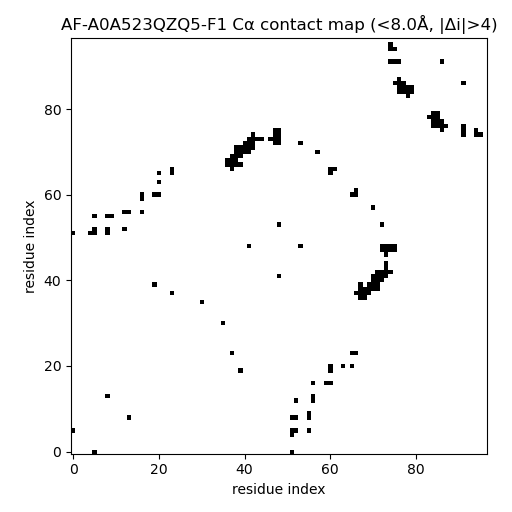6 ? 10.082 -0.280 -8.958 1.00 95.81 76 ILE A C 1
ATOM 601 O O . ILE A 1 76 ? 10.620 0.125 -7.929 1.00 95.81 76 ILE A O 1
ATOM 605 N N . GLY A 1 77 ? 10.679 -1.145 -9.784 1.00 94.69 77 GLY A N 1
ATOM 606 C CA . GLY A 1 77 ? 11.943 -1.811 -9.458 1.00 94.69 77 GLY A CA 1
ATOM 607 C C . GLY A 1 77 ? 11.787 -2.828 -8.324 1.00 94.69 77 GLY A C 1
ATOM 608 O O . GLY A 1 77 ? 10.696 -3.363 -8.101 1.00 94.69 77 GLY A O 1
ATOM 609 N N . THR A 1 78 ? 12.881 -3.140 -7.627 1.00 93.94 78 THR A N 1
ATOM 610 C CA . THR A 1 78 ? 12.861 -4.087 -6.501 1.00 93.94 78 THR A CA 1
ATOM 611 C C . THR A 1 78 ? 13.709 -3.607 -5.327 1.00 93.94 78 THR A C 1
ATOM 613 O O . THR A 1 78 ? 14.861 -3.209 -5.501 1.00 93.94 78 THR A O 1
ATOM 616 N N . PHE A 1 79 ? 13.142 -3.722 -4.126 1.00 93.62 79 PHE A N 1
ATOM 617 C CA . PHE A 1 79 ? 13.800 -3.475 -2.843 1.00 93.62 79 PHE A CA 1
ATOM 618 C C . PHE A 1 79 ? 14.087 -4.816 -2.160 1.00 93.62 79 PHE A C 1
ATOM 620 O O . PHE A 1 79 ? 13.300 -5.300 -1.349 1.00 93.62 79 PHE A O 1
ATOM 627 N N . GLU A 1 80 ? 15.190 -5.451 -2.552 1.00 93.38 80 GLU A N 1
ATOM 628 C CA . GLU A 1 80 ? 15.590 -6.758 -2.030 1.00 93.38 80 GLU A CA 1
ATOM 629 C C . GLU A 1 80 ? 16.334 -6.629 -0.693 1.00 93.38 80 GLU A C 1
ATOM 631 O O . GLU A 1 80 ? 17.019 -5.645 -0.406 1.00 93.38 80 GLU A O 1
ATOM 636 N N . LYS A 1 81 ? 16.218 -7.653 0.155 1.00 93.88 81 LYS A N 1
ATOM 637 C CA . LYS A 1 81 ? 16.818 -7.628 1.496 1.00 93.88 81 LYS A CA 1
ATOM 638 C C . LYS A 1 81 ? 18.348 -7.599 1.410 1.00 93.88 81 LYS A C 1
ATOM 640 O O . LYS A 1 81 ? 18.962 -8.530 0.896 1.00 93.88 81 LYS A O 1
ATOM 645 N N . GLY A 1 82 ? 18.961 -6.575 2.004 1.00 95.69 82 GLY A N 1
ATOM 646 C CA . GLY A 1 82 ? 20.416 -6.483 2.179 1.00 95.69 82 GLY A CA 1
ATOM 647 C C . GLY A 1 82 ? 21.195 -5.981 0.960 1.00 95.69 82 GLY A C 1
ATOM 648 O O . GLY A 1 82 ? 22.423 -6.060 0.968 1.00 95.69 82 GLY A O 1
ATOM 649 N N . VAL A 1 83 ? 20.512 -5.462 -0.061 1.00 96.19 83 VAL A N 1
ATOM 650 C CA . VAL A 1 83 ? 21.130 -4.830 -1.235 1.00 96.19 83 VAL A CA 1
ATOM 651 C C . VAL A 1 83 ? 20.502 -3.465 -1.504 1.00 96.19 83 VAL A C 1
ATOM 653 O O . VAL A 1 83 ? 19.449 -3.139 -0.958 1.00 96.19 83 VAL A O 1
ATOM 656 N N . ASP A 1 84 ? 21.180 -2.664 -2.323 1.00 96.56 84 ASP A N 1
ATOM 657 C CA . ASP A 1 84 ? 20.647 -1.386 -2.790 1.00 96.56 84 ASP A CA 1
ATOM 658 C C . ASP A 1 84 ? 19.505 -1.600 -3.800 1.00 96.56 84 ASP A C 1
ATOM 660 O O . ASP A 1 84 ? 19.305 -2.707 -4.311 1.00 96.56 84 ASP A O 1
ATOM 664 N N . TYR A 1 85 ? 18.761 -0.536 -4.087 1.00 96.06 85 TYR A N 1
ATOM 665 C CA . TYR A 1 85 ? 17.675 -0.547 -5.058 1.00 96.06 85 TYR A CA 1
ATOM 666 C C . TYR A 1 85 ? 18.136 -1.074 -6.423 1.00 96.06 85 TYR A C 1
ATOM 668 O O . TYR A 1 85 ? 19.176 -0.681 -6.958 1.00 96.06 85 TYR A O 1
ATOM 676 N N . ILE A 1 86 ? 17.315 -1.942 -7.013 1.00 96.50 86 ILE A N 1
ATOM 677 C CA . ILE A 1 86 ? 17.549 -2.492 -8.346 1.00 96.50 86 ILE A CA 1
ATOM 678 C C . ILE A 1 86 ? 16.461 -1.959 -9.281 1.00 96.50 86 ILE A C 1
ATOM 680 O O . ILE A 1 86 ? 15.297 -2.359 -9.203 1.00 96.50 86 ILE A O 1
ATOM 684 N N . GLY A 1 87 ? 16.849 -1.059 -10.184 1.00 96.12 87 GLY A N 1
ATOM 685 C CA . GLY A 1 87 ? 15.965 -0.460 -11.181 1.00 96.12 87 GLY A CA 1
ATOM 686 C C . GLY A 1 87 ? 16.515 0.852 -11.739 1.00 96.12 87 GLY A C 1
ATOM 687 O O . GLY A 1 87 ? 17.670 1.206 -11.512 1.00 96.12 87 GLY A O 1
ATOM 688 N N . ASP A 1 88 ? 15.677 1.580 -12.475 1.00 97.50 88 ASP A N 1
ATOM 689 C CA . ASP A 1 88 ? 15.988 2.933 -12.945 1.00 97.50 88 ASP A CA 1
ATOM 690 C C . ASP A 1 88 ? 15.663 3.946 -11.835 1.00 97.50 88 ASP A C 1
ATOM 692 O O . ASP A 1 88 ? 14.516 4.045 -11.391 1.00 97.50 88 ASP A O 1
ATOM 696 N N . LEU A 1 89 ? 16.686 4.668 -11.369 1.00 96.88 89 LEU A N 1
ATOM 697 C CA . LEU A 1 89 ? 16.563 5.670 -10.309 1.00 96.88 89 LEU A CA 1
ATOM 698 C C . LEU A 1 89 ? 15.752 6.890 -10.751 1.00 96.88 89 LEU A C 1
ATOM 700 O O . LEU A 1 89 ? 14.922 7.366 -9.986 1.00 96.88 89 LEU A O 1
ATOM 704 N N . ALA A 1 90 ? 15.932 7.365 -11.986 1.00 97.06 90 ALA A N 1
ATOM 705 C CA . ALA A 1 90 ? 15.178 8.510 -12.489 1.00 97.06 90 ALA A CA 1
ATOM 706 C C . ALA A 1 90 ? 13.701 8.141 -12.679 1.00 97.06 90 ALA A C 1
ATOM 708 O O . ALA A 1 90 ? 12.811 8.950 -12.421 1.00 97.06 90 ALA A O 1
ATOM 709 N N . ALA A 1 91 ? 13.418 6.905 -13.100 1.00 95.88 91 ALA A N 1
ATOM 710 C CA . ALA A 1 91 ? 12.046 6.409 -13.132 1.00 95.88 91 ALA A CA 1
ATOM 711 C C . ALA A 1 91 ? 11.442 6.335 -11.721 1.00 95.88 91 ALA A C 1
ATOM 713 O O . ALA A 1 91 ? 10.289 6.715 -11.543 1.00 95.88 91 ALA A O 1
ATOM 714 N N . PHE A 1 92 ? 12.212 5.877 -10.727 1.00 96.50 92 PHE A N 1
ATOM 715 C CA . PHE A 1 92 ? 11.745 5.762 -9.343 1.00 96.50 92 PHE A CA 1
ATOM 716 C C . PHE A 1 92 ? 11.469 7.130 -8.714 1.00 96.50 92 PHE A C 1
ATOM 718 O O . PHE A 1 92 ? 10.415 7.322 -8.117 1.00 96.50 92 PHE A O 1
ATOM 725 N N . GLU A 1 93 ? 12.361 8.102 -8.913 1.00 95.50 93 GLU A N 1
ATOM 726 C CA . GLU A 1 93 ? 12.164 9.487 -8.467 1.00 95.50 93 GLU A CA 1
ATOM 727 C C . GLU A 1 93 ? 10.885 10.105 -9.047 1.00 95.50 93 GLU A C 1
ATOM 729 O O . GLU A 1 93 ? 10.172 10.814 -8.342 1.00 95.50 93 GLU A O 1
ATOM 734 N N . ASN A 1 94 ? 10.562 9.806 -10.309 1.00 94.88 94 ASN A N 1
ATOM 735 C CA . ASN A 1 94 ? 9.317 10.258 -10.932 1.00 94.88 94 ASN A CA 1
ATOM 736 C C . ASN A 1 94 ? 8.072 9.505 -10.430 1.00 94.88 94 ASN A C 1
ATOM 738 O O . ASN A 1 94 ? 6.979 10.058 -10.491 1.00 94.88 94 ASN A O 1
ATOM 742 N N . ASP A 1 95 ? 8.216 8.250 -9.994 1.00 93.25 95 ASP A N 1
ATOM 743 C CA . ASP A 1 95 ? 7.110 7.417 -9.500 1.00 93.25 95 ASP A CA 1
ATOM 744 C C . ASP A 1 95 ? 6.774 7.679 -8.025 1.00 93.25 95 ASP A C 1
ATOM 746 O O . ASP A 1 95 ? 5.648 7.438 -7.612 1.00 93.25 95 ASP A O 1
ATOM 750 N N . ILE A 1 96 ? 7.719 8.163 -7.214 1.00 91.62 96 ILE A N 1
ATOM 751 C CA . ILE A 1 96 ? 7.481 8.430 -5.784 1.00 91.62 96 ILE A CA 1
ATOM 752 C C . ILE A 1 96 ? 6.992 9.861 -5.488 1.00 91.62 96 ILE A C 1
ATOM 754 O O . ILE A 1 96 ? 6.545 10.128 -4.370 1.00 91.62 96 ILE A O 1
ATOM 758 N N . ALA A 1 97 ? 7.114 10.778 -6.451 1.00 78.94 97 ALA A N 1
ATOM 759 C CA . ALA A 1 97 ? 6.797 12.203 -6.307 1.00 78.94 97 ALA A CA 1
ATOM 760 C C . ALA A 1 97 ? 5.289 12.505 -6.355 1.00 78.94 97 ALA A C 1
ATOM 762 O O . ALA A 1 97 ? 4.833 13.314 -5.510 1.00 78.94 97 ALA A O 1
#

Foldseek 3Di:
DDPVLLVVLCVVCVVVLVVLLVVQVVCCVVCPPNDDADEAEPQPDPDWQAPSSVCNSVVSCVVSPHDHDYYHTNAPFDDDPPDDTGDDPVVRVVRVD

Sequence (97 aa):
MDEVTLKKAAVKYGNAVANVVSMYHHLSKSTGDRPFELEVSVDETEQPTSHAEHIYIASELKRLGVRWISLAPRYIGTFEKGVDYIGDLAAFENDIA

Radius of gyration: 15.34 Å; Cα contacts (8 Å, |Δi|>4): 90; chains: 1; bounding box: 36×21×42 Å

Secondary structure (DSSP, 8-state):
--HHHHHHHHHHHHHHHHHHHHHHHHHHHHHTTS----EEE-TTSSS---HHHHHHHHHHHHHTT---SEEE---SSB--TTS--BS-HHHHHHHH-